Protein AF-A0A2Z4NDC7-F1 (afdb_monomer_lite)

Radius of gyration: 12.82 Å; chains: 1; bounding box: 32×21×31 Å

Organism: NCBI:txid92400

Structure (mmCIF, N/CA/C/O backbone):
data_AF-A0A2Z4NDC7-F1
#
_entry.id   AF-A0A2Z4NDC7-F1
#
loop_
_atom_site.group_PDB
_atom_site.id
_atom_site.type_symbol
_atom_site.label_atom_id
_atom_site.label_alt_id
_atom_site.label_comp_id
_atom_site.label_asym_id
_atom_site.label_entity_id
_atom_site.label_seq_id
_atom_site.pdbx_PDB_ins_code
_atom_site.Cartn_x
_atom_site.Cartn_y
_atom_site.Cartn_z
_atom_site.occupancy
_atom_site.B_iso_or_equiv
_atom_site.auth_seq_id
_atom_site.auth_comp_id
_atom_site.auth_asym_id
_atom_site.auth_atom_id
_atom_site.pdbx_PDB_model_num
ATOM 1 N N . MET A 1 1 ? -18.708 16.569 -0.524 1.00 73.44 1 MET A N 1
ATOM 2 C CA . MET A 1 1 ? -18.425 15.334 0.240 1.00 73.44 1 MET A CA 1
ATOM 3 C C . MET A 1 1 ? -17.481 15.709 1.379 1.00 73.44 1 MET A C 1
ATOM 5 O O . MET A 1 1 ? -16.615 16.543 1.140 1.00 73.44 1 MET A O 1
ATOM 9 N N . LYS A 1 2 ? -17.683 15.203 2.601 1.00 91.25 2 LYS A N 1
ATOM 10 C CA . LYS A 1 2 ? -16.881 15.545 3.792 1.00 91.25 2 LYS A CA 1
ATOM 11 C C . LYS A 1 2 ? -16.401 14.250 4.449 1.00 91.25 2 LYS A C 1
ATOM 13 O O . LYS A 1 2 ? -17.175 13.302 4.479 1.00 91.25 2 LYS A O 1
ATOM 18 N N . ILE A 1 3 ? -15.166 14.245 4.949 1.00 94.75 3 ILE A N 1
ATOM 19 C CA . ILE A 1 3 ? -14.596 13.139 5.730 1.00 94.75 3 ILE A CA 1
ATOM 20 C C . ILE A 1 3 ? -15.143 13.206 7.162 1.00 94.75 3 ILE A C 1
ATOM 22 O O . ILE A 1 3 ? -15.134 14.280 7.774 1.00 94.75 3 ILE A O 1
ATOM 26 N N . ASN A 1 4 ? -15.601 12.073 7.685 1.00 96.00 4 ASN A N 1
ATO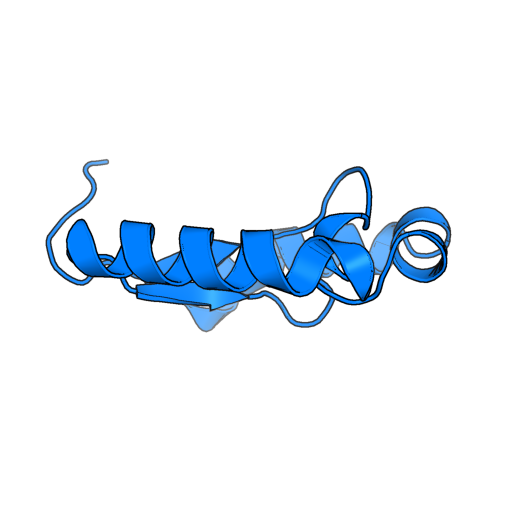M 27 C CA . ASN A 1 4 ? -16.182 11.919 9.013 1.00 96.00 4 ASN A CA 1
ATOM 28 C C . ASN A 1 4 ? -15.394 10.928 9.878 1.00 96.00 4 ASN A C 1
ATOM 30 O O . ASN A 1 4 ? -14.490 10.223 9.429 1.00 96.00 4 ASN A O 1
ATOM 34 N N . PHE A 1 5 ? -15.760 10.899 11.158 1.00 96.75 5 PHE A N 1
ATOM 35 C CA . PHE A 1 5 ? -15.224 9.951 12.121 1.00 96.75 5 PHE A CA 1
ATOM 36 C C . PHE A 1 5 ? -15.469 8.510 11.654 1.00 96.75 5 PHE A C 1
ATOM 38 O O . PHE A 1 5 ? -16.596 8.135 11.338 1.00 96.75 5 PHE A O 1
ATOM 45 N N . ASN A 1 6 ? -14.411 7.706 11.692 1.00 95.62 6 ASN A N 1
ATOM 46 C CA . ASN A 1 6 ? -14.360 6.295 11.327 1.00 95.62 6 ASN A CA 1
ATOM 47 C C . ASN A 1 6 ? -14.569 5.990 9.831 1.00 95.62 6 ASN A C 1
ATOM 49 O O . ASN A 1 6 ? -14.779 4.829 9.470 1.00 95.62 6 ASN A O 1
ATOM 53 N N . ASP A 1 7 ? -14.465 6.997 8.955 1.00 97.44 7 ASP A N 1
ATOM 54 C CA . ASP A 1 7 ? -14.496 6.783 7.507 1.00 97.44 7 ASP A CA 1
ATOM 55 C C . ASP A 1 7 ? -13.337 5.881 7.060 1.00 97.44 7 ASP A C 1
ATOM 57 O O . ASP A 1 7 ? -12.197 5.992 7.534 1.00 97.44 7 ASP A O 1
ATOM 61 N N . LYS A 1 8 ? -13.622 4.989 6.106 1.00 97.50 8 LYS A N 1
ATOM 62 C CA . LYS A 1 8 ? -12.597 4.163 5.464 1.00 97.50 8 LYS A CA 1
ATOM 63 C C . LYS A 1 8 ? -11.839 4.987 4.430 1.00 97.50 8 LYS A C 1
ATOM 65 O O . LYS A 1 8 ? -12.442 5.665 3.603 1.00 97.50 8 LYS A O 1
ATOM 70 N N . VAL A 1 9 ? -10.516 4.874 4.436 1.00 97.31 9 VAL A N 1
ATOM 71 C CA . VAL A 1 9 ? -9.637 5.535 3.465 1.00 97.31 9 VAL A CA 1
ATOM 72 C C . VAL A 1 9 ? -8.855 4.477 2.712 1.00 97.31 9 VAL A C 1
ATOM 74 O O . VAL A 1 9 ? -8.014 3.790 3.292 1.00 97.31 9 VAL A O 1
ATOM 77 N N . ALA A 1 10 ? -9.127 4.352 1.415 1.00 98.12 10 ALA A N 1
ATOM 78 C CA . ALA A 1 10 ? -8.369 3.466 0.549 1.00 98.12 10 ALA A CA 1
ATOM 79 C C . ALA A 1 10 ? -6.971 4.029 0.272 1.00 98.12 10 ALA A C 1
ATOM 81 O O . ALA A 1 10 ? -6.831 5.186 -0.124 1.00 98.12 10 ALA A O 1
ATOM 82 N N . ILE A 1 11 ? -5.948 3.195 0.424 1.00 98.38 11 ILE A N 1
ATOM 83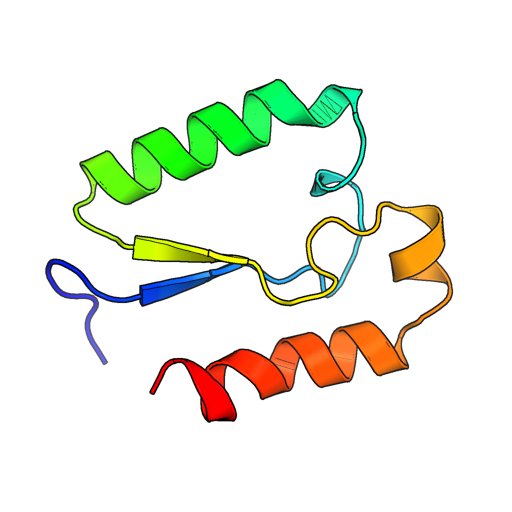 C CA . ILE A 1 11 ? -4.578 3.494 0.006 1.00 98.38 11 ILE A CA 1
ATOM 84 C C . ILE A 1 11 ? -4.289 2.663 -1.242 1.00 98.38 11 ILE A C 1
ATOM 86 O O . ILE A 1 11 ? -4.403 1.438 -1.205 1.00 98.38 11 ILE A O 1
ATOM 90 N N . VAL A 1 12 ? -3.923 3.341 -2.332 1.00 98.44 12 VAL A N 1
ATOM 91 C CA . VAL A 1 12 ? -3.700 2.760 -3.665 1.00 98.44 12 VAL A CA 1
ATOM 92 C C . VAL A 1 12 ? -2.355 3.219 -4.235 1.00 98.44 12 VAL A C 1
ATOM 94 O O . VAL A 1 12 ? -1.926 4.347 -3.988 1.00 98.44 12 VAL A O 1
ATOM 97 N N . SER A 1 13 ? -1.711 2.374 -5.045 1.00 98.38 13 SER A N 1
ATOM 98 C CA . SER A 1 13 ? -0.419 2.671 -5.688 1.00 98.38 13 SER A CA 1
ATOM 99 C C . SER A 1 13 ? -0.577 2.785 -7.205 1.00 98.38 13 SER A C 1
ATOM 101 O O . SER A 1 13 ? -0.357 1.830 -7.942 1.00 98.38 13 SER A O 1
ATOM 103 N N . LEU A 1 14 ? -0.977 3.968 -7.686 1.00 98.25 14 LEU A N 1
ATOM 104 C CA . LEU A 1 14 ? -1.252 4.214 -9.115 1.00 98.25 14 LEU A CA 1
ATOM 105 C C . LEU A 1 14 ? -0.034 4.709 -9.906 1.00 98.25 14 LEU A C 1
ATOM 107 O O . LEU A 1 14 ? -0.052 4.712 -11.138 1.00 98.25 14 LEU A O 1
ATOM 111 N N . SER A 1 15 ? 1.027 5.098 -9.201 1.00 97.00 15 SER A N 1
ATOM 112 C CA . SER A 1 15 ? 2.269 5.608 -9.783 1.00 97.00 15 SER A CA 1
ATOM 113 C C . SER A 1 15 ? 3.428 4.664 -9.460 1.00 97.00 15 SER A C 1
ATOM 115 O O . SER A 1 15 ? 3.571 3.635 -10.114 1.00 97.00 15 SER A O 1
ATOM 117 N N . SER A 1 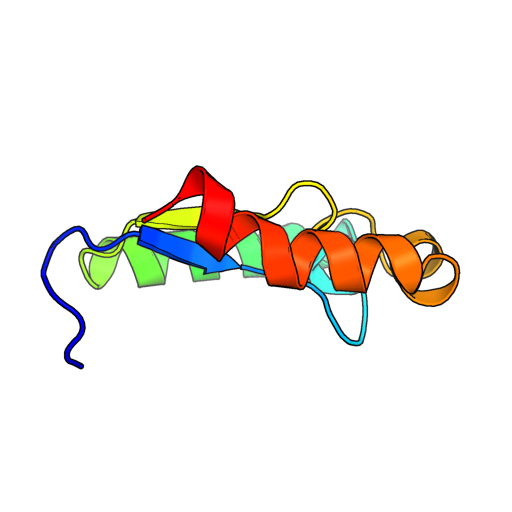16 ? 4.238 4.982 -8.446 1.00 96.38 16 SER A N 1
ATOM 118 C CA . SER A 1 16 ? 5.327 4.119 -7.983 1.00 96.38 16 SER A CA 1
ATOM 119 C C . SER A 1 16 ? 4.834 3.132 -6.925 1.00 96.38 16 SER A C 1
ATOM 121 O O . SER A 1 16 ? 4.068 3.508 -6.040 1.00 96.38 16 SER A O 1
ATOM 123 N N . GLY A 1 17 ? 5.322 1.891 -6.979 1.00 97.62 17 GLY A N 1
ATOM 124 C CA . GLY A 1 17 ? 5.091 0.865 -5.956 1.00 97.62 17 GLY A CA 1
ATOM 125 C C . GLY A 1 17 ? 5.998 0.972 -4.725 1.00 97.62 17 GLY A C 1
ATOM 126 O O . GLY A 1 17 ? 6.079 0.017 -3.960 1.00 97.62 17 GLY A O 1
ATOM 127 N N . LEU A 1 18 ? 6.683 2.109 -4.532 1.00 98.06 18 LEU A N 1
ATOM 128 C CA . LEU A 1 18 ? 7.708 2.321 -3.499 1.00 98.06 18 LEU A CA 1
ATOM 129 C C . LEU A 1 18 ? 7.255 1.939 -2.088 1.00 98.06 18 LEU A C 1
ATOM 131 O O . LEU A 1 18 ? 8.038 1.401 -1.314 1.00 98.06 18 LEU A O 1
ATOM 135 N N . LEU A 1 19 ? 5.990 2.202 -1.756 1.00 97.06 19 LEU A N 1
ATOM 136 C CA . LEU A 1 19 ? 5.471 1.941 -0.418 1.00 97.06 19 LEU A CA 1
ATOM 137 C C . LEU A 1 19 ? 5.544 0.450 -0.047 1.00 97.06 19 LEU A C 1
ATOM 139 O O . LEU A 1 19 ? 5.685 0.144 1.127 1.00 97.06 19 LEU A O 1
ATOM 143 N N . GLY A 1 20 ? 5.497 -0.458 -1.029 1.00 97.31 20 GLY A N 1
ATOM 144 C CA . GLY A 1 20 ? 5.631 -1.902 -0.816 1.00 97.31 20 GLY A CA 1
ATOM 145 C C . GLY A 1 20 ? 7.059 -2.395 -0.564 1.00 97.31 20 GLY A C 1
ATOM 146 O O . GLY A 1 20 ? 7.248 -3.579 -0.302 1.00 97.31 20 GLY A O 1
ATOM 147 N N . GLU A 1 21 ? 8.069 -1.527 -0.647 1.00 98.38 21 GLU A N 1
ATOM 148 C CA . GLU A 1 21 ? 9.457 -1.931 -0.428 1.00 98.38 21 GLU A CA 1
ATOM 149 C C . GLU A 1 21 ? 9.778 -2.115 1.067 1.00 98.38 21 GLU A C 1
ATOM 151 O O . GLU A 1 21 ? 9.339 -1.310 1.898 1.00 98.38 21 GLU A O 1
ATOM 156 N N . PRO A 1 22 ? 10.620 -3.098 1.446 1.00 97.69 22 PRO A N 1
ATOM 157 C CA . PRO A 1 22 ? 10.925 -3.380 2.852 1.00 97.69 22 PRO A CA 1
ATOM 158 C C . PRO A 1 22 ? 11.479 -2.175 3.625 1.00 97.69 22 PRO A C 1
ATOM 160 O O . PRO A 1 22 ? 11.162 -1.975 4.798 1.00 97.69 22 PRO A O 1
ATOM 163 N N . PHE A 1 23 ? 12.278 -1.328 2.969 1.00 97.44 23 PHE A N 1
ATOM 164 C CA . PHE A 1 23 ? 12.853 -0.139 3.602 1.00 97.44 23 PHE A CA 1
ATOM 165 C C . PHE A 1 23 ? 11.807 0.949 3.910 1.00 97.44 23 PHE A C 1
ATOM 167 O O . PHE A 1 23 ? 12.048 1.800 4.767 1.00 97.44 23 PHE A O 1
ATOM 174 N N . CYS A 1 24 ? 10.626 0.905 3.285 1.00 97.50 24 CYS A N 1
ATOM 175 C CA . CYS A 1 24 ? 9.509 1.820 3.537 1.00 97.50 24 CYS A CA 1
ATOM 176 C C . CYS A 1 24 ? 8.584 1.370 4.684 1.00 97.50 24 CYS A C 1
ATOM 178 O O . CYS A 1 24 ? 7.686 2.123 5.068 1.00 97.50 24 CYS A O 1
ATOM 180 N N . GLN A 1 25 ? 8.812 0.207 5.309 1.00 97.19 25 GLN A N 1
ATOM 181 C CA . GLN A 1 25 ? 7.931 -0.345 6.354 1.00 97.19 25 GLN A CA 1
ATOM 182 C C . GLN A 1 25 ? 7.694 0.607 7.544 1.00 97.19 25 GLN A C 1
ATOM 184 O O . GLN A 1 25 ? 6.595 0.674 8.111 1.00 97.19 25 GLN A O 1
ATOM 189 N N . HIS A 1 26 ? 8.712 1.386 7.917 1.00 97.62 26 HIS A N 1
ATOM 190 C CA . HIS A 1 26 ? 8.600 2.387 8.979 1.00 97.62 26 HIS A CA 1
ATOM 191 C C . HIS A 1 26 ? 7.625 3.521 8.604 1.00 97.62 26 HIS A C 1
ATOM 193 O O . HIS A 1 26 ? 6.871 3.999 9.453 1.00 97.62 26 HIS A O 1
ATOM 199 N N . GLN A 1 27 ? 7.583 3.908 7.324 1.00 97.81 27 GLN A N 1
ATOM 200 C CA . GLN A 1 27 ? 6.675 4.931 6.802 1.00 97.81 27 GLN A CA 1
ATOM 201 C C . GLN A 1 27 ? 5.234 4.422 6.776 1.00 97.81 27 GLN A C 1
ATOM 203 O O . GLN A 1 27 ? 4.338 5.153 7.196 1.00 97.81 27 GLN A O 1
ATOM 208 N N . ILE A 1 28 ? 5.014 3.161 6.375 1.00 97.94 28 ILE A N 1
ATOM 209 C CA . ILE A 1 28 ? 3.692 2.515 6.450 1.00 97.94 28 ILE A CA 1
ATOM 210 C C . ILE A 1 28 ? 3.172 2.556 7.888 1.00 97.94 28 ILE A C 1
ATOM 212 O O . ILE A 1 28 ? 2.061 3.021 8.138 1.00 97.94 28 ILE A O 1
ATOM 216 N N . THR A 1 29 ? 3.994 2.113 8.842 1.00 98.31 29 THR A N 1
ATOM 217 C CA . THR A 1 29 ? 3.621 2.064 10.263 1.00 98.31 29 THR A CA 1
ATOM 218 C C . THR A 1 29 ? 3.215 3.444 10.783 1.00 98.31 29 THR A C 1
ATOM 220 O O . THR A 1 29 ? 2.162 3.593 11.408 1.00 98.31 29 THR A O 1
ATOM 223 N N . LEU A 1 30 ? 4.017 4.472 10.487 1.00 98.69 30 LEU A N 1
ATOM 224 C CA . LEU A 1 30 ? 3.731 5.844 10.902 1.00 98.69 30 LEU A CA 1
ATOM 225 C C . LEU A 1 30 ? 2.480 6.414 10.215 1.00 98.69 30 LEU A C 1
ATOM 227 O O . LEU A 1 30 ? 1.672 7.071 10.871 1.00 98.69 30 LEU A O 1
ATOM 231 N N . GLY A 1 31 ? 2.303 6.156 8.919 1.00 98.44 31 GLY A N 1
ATOM 232 C CA . GLY A 1 31 ? 1.141 6.605 8.151 1.00 98.44 31 GLY A CA 1
ATOM 233 C C . GLY A 1 31 ? -0.166 6.008 8.674 1.00 98.44 31 GLY A C 1
ATOM 234 O O . GLY A 1 31 ? -1.116 6.745 8.931 1.00 98.44 31 GLY A O 1
ATOM 235 N N . ILE A 1 32 ? -0.188 4.693 8.927 1.00 98.56 32 ILE A N 1
ATOM 236 C CA . ILE A 1 32 ? -1.340 4.005 9.532 1.00 98.56 32 ILE A CA 1
ATOM 237 C C . ILE A 1 32 ? -1.654 4.593 10.907 1.00 98.56 32 ILE A C 1
ATOM 239 O O . ILE A 1 32 ? -2.818 4.867 11.200 1.00 98.56 32 ILE A O 1
ATOM 243 N N . LYS A 1 33 ? -0.631 4.799 11.749 1.00 98.75 33 LYS A N 1
ATOM 244 C CA . LYS A 1 33 ? -0.805 5.389 13.082 1.00 98.75 33 LYS A CA 1
ATOM 245 C C . LYS A 1 33 ? -1.488 6.756 12.994 1.00 98.75 33 LYS A C 1
ATOM 247 O O . LYS A 1 33 ? -2.500 6.961 13.654 1.00 98.75 33 LYS A O 1
ATOM 252 N N . ARG A 1 34 ? -0.989 7.650 12.138 1.00 98.69 34 ARG A N 1
ATOM 253 C CA . ARG A 1 34 ? -1.532 9.009 11.986 1.00 98.69 34 ARG A CA 1
ATOM 254 C C . ARG A 1 34 ? -2.960 9.020 11.447 1.00 98.69 34 ARG A C 1
ATOM 256 O O . ARG A 1 34 ? -3.789 9.760 11.959 1.00 98.69 34 ARG A O 1
ATOM 263 N N . LEU A 1 35 ? -3.276 8.175 10.463 1.00 98.50 35 LEU A N 1
ATOM 264 C CA . LEU A 1 35 ? -4.647 8.066 9.951 1.00 98.50 35 LEU A CA 1
ATOM 265 C C . LEU A 1 35 ? -5.618 7.600 11.046 1.00 98.50 35 LEU A C 1
ATOM 267 O O . LEU A 1 35 ? -6.704 8.158 11.173 1.00 98.50 35 LEU A O 1
ATOM 271 N N . LYS A 1 36 ? -5.202 6.657 11.899 1.00 98.31 36 LYS A N 1
ATOM 272 C CA . LYS A 1 36 ? -6.001 6.227 13.058 1.00 98.31 36 LYS A CA 1
ATOM 273 C C . LYS A 1 36 ? -6.142 7.314 14.128 1.00 98.31 36 LYS A C 1
ATOM 275 O O . LYS A 1 36 ? -7.218 7.446 14.701 1.00 98.31 36 LYS A O 1
ATOM 280 N N . GLU A 1 37 ? -5.098 8.104 14.382 1.00 98.50 37 GLU A N 1
ATOM 281 C CA . GLU A 1 37 ? -5.154 9.273 15.281 1.00 98.50 37 GLU A CA 1
ATOM 282 C C . GLU A 1 37 ? -6.114 10.356 14.763 1.00 98.50 37 GLU A C 1
ATOM 284 O O . GLU A 1 37 ? -6.751 11.041 15.555 1.00 98.50 37 GLU A O 1
ATOM 289 N N . MET A 1 38 ? -6.286 10.460 13.441 1.00 97.94 38 MET A N 1
ATOM 290 C CA . MET A 1 38 ? -7.313 11.293 12.798 1.00 97.94 38 MET A CA 1
ATOM 291 C C . MET A 1 38 ? -8.711 10.648 12.800 1.00 97.94 38 MET A C 1
ATOM 293 O O . MET A 1 38 ? -9.627 11.173 12.171 1.00 97.94 38 MET A O 1
ATOM 297 N N . HIS A 1 39 ? -8.880 9.514 13.486 1.00 97.94 39 HIS A N 1
ATOM 298 C CA . HIS A 1 39 ? -10.100 8.710 13.511 1.00 97.94 39 HIS A CA 1
ATOM 299 C C . HIS A 1 39 ? -10.534 8.186 12.137 1.00 97.94 39 HIS A C 1
ATOM 301 O O . HIS A 1 39 ? -11.724 8.068 11.875 1.00 97.94 39 HIS A O 1
ATOM 307 N N . LEU A 1 40 ? -9.586 7.858 11.260 1.00 98.25 40 LEU A N 1
ATOM 308 C CA . LEU A 1 40 ? -9.845 7.239 9.960 1.00 98.25 40 LEU A CA 1
ATOM 309 C C . LEU A 1 40 ? -9.428 5.769 9.974 1.00 98.25 40 LEU A C 1
ATOM 311 O O . LEU A 1 40 ? -8.527 5.363 10.714 1.00 98.25 40 LEU A O 1
ATOM 315 N N . ASN A 1 41 ? -10.060 4.969 9.119 1.00 97.88 41 ASN A N 1
ATOM 316 C CA . ASN A 1 41 ? -9.752 3.555 8.961 1.00 97.88 41 ASN A CA 1
ATOM 317 C C . ASN A 1 41 ? -8.995 3.306 7.639 1.00 97.88 41 ASN A C 1
ATOM 319 O O . ASN A 1 41 ? -9.631 3.169 6.591 1.00 97.88 41 ASN A O 1
ATOM 323 N N . PRO A 1 42 ? -7.648 3.275 7.643 1.00 98.12 42 PRO A N 1
ATOM 324 C CA . PRO A 1 42 ? -6.869 3.011 6.437 1.00 98.12 42 PRO A CA 1
ATOM 325 C C . PRO A 1 42 ? -7.039 1.566 5.955 1.00 98.12 42 PRO A C 1
ATOM 327 O O . PRO A 1 42 ? -6.842 0.623 6.722 1.00 98.12 42 PRO A O 1
ATOM 330 N N . VAL A 1 43 ? -7.332 1.393 4.667 1.00 98.38 43 VAL A N 1
ATOM 331 C CA . VAL A 1 43 ? -7.475 0.090 4.007 1.00 98.38 43 VAL A CA 1
ATOM 332 C C . VAL A 1 43 ? -6.629 0.080 2.738 1.00 98.38 43 VAL A C 1
ATOM 334 O O . VAL A 1 43 ? -6.824 0.903 1.850 1.00 98.38 43 VAL A O 1
ATOM 337 N N . PHE A 1 44 ? -5.681 -0.846 2.634 1.00 98.38 44 PHE A N 1
ATOM 338 C CA . PHE A 1 44 ? -4.873 -1.002 1.424 1.00 98.38 44 PHE A CA 1
ATOM 339 C C . PHE A 1 44 ? -5.653 -1.781 0.368 1.00 98.38 44 PHE A C 1
ATOM 341 O O . PHE A 1 44 ? -6.275 -2.797 0.686 1.00 98.38 44 PHE A O 1
ATOM 348 N N . SER A 1 45 ? -5.607 -1.325 -0.882 1.00 98.31 45 SER A N 1
ATOM 349 C CA . SER A 1 45 ? -6.070 -2.136 -2.008 1.00 98.31 45 SER A CA 1
ATOM 350 C C . SER A 1 45 ? -5.155 -3.356 -2.210 1.00 98.31 45 SER A C 1
ATOM 352 O O . SER A 1 45 ? -4.010 -3.347 -1.741 1.00 98.31 45 SER A O 1
ATOM 354 N N . PRO A 1 46 ? -5.623 -4.411 -2.906 1.00 98.50 46 PRO A N 1
ATOM 355 C CA . PRO A 1 46 ? -4.911 -5.687 -2.989 1.00 98.50 46 PRO A CA 1
ATOM 356 C C . PRO A 1 46 ? -3.453 -5.599 -3.455 1.00 98.50 46 PRO A C 1
ATOM 358 O O . PRO A 1 46 ? -2.620 -6.363 -2.973 1.00 98.50 46 PRO A O 1
ATOM 361 N N . ASN A 1 47 ? -3.126 -4.672 -4.360 1.00 98.50 47 ASN A N 1
ATOM 362 C CA . ASN A 1 47 ? -1.784 -4.535 -4.922 1.00 98.50 47 ASN A CA 1
ATOM 363 C C . ASN A 1 47 ? -1.020 -3.314 -4.382 1.00 98.50 47 ASN A C 1
ATOM 365 O O . ASN A 1 47 ? 0.126 -3.105 -4.771 1.00 98.50 47 ASN A O 1
ATOM 369 N N . ALA A 1 48 ? -1.583 -2.517 -3.463 1.00 98.31 48 ALA A N 1
ATOM 370 C CA . ALA A 1 48 ? -0.975 -1.257 -3.015 1.00 98.31 48 ALA A CA 1
ATOM 371 C C . ALA A 1 48 ? 0.466 -1.406 -2.487 1.00 98.31 48 ALA A C 1
ATOM 373 O O . ALA A 1 48 ? 1.266 -0.478 -2.614 1.00 98.31 48 ALA A O 1
ATOM 374 N N . LEU A 1 49 ? 0.799 -2.568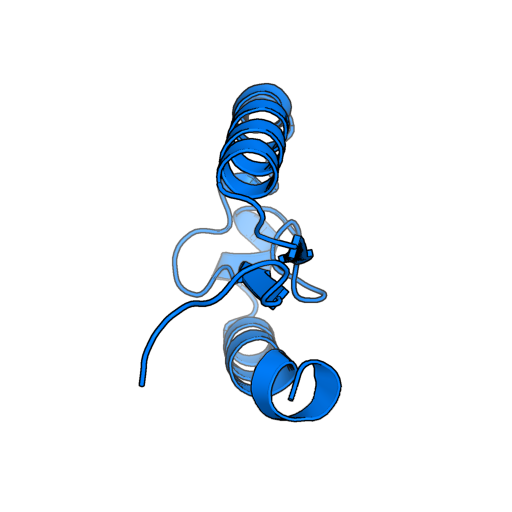 -1.917 1.00 98.44 49 LEU A N 1
ATOM 375 C CA . LEU A 1 49 ? 2.103 -2.876 -1.321 1.00 98.44 49 LEU A CA 1
ATOM 376 C C . LEU A 1 49 ? 2.900 -3.928 -2.111 1.00 98.44 49 LEU A C 1
ATOM 378 O O . LEU A 1 49 ? 3.793 -4.560 -1.561 1.00 98.44 49 LEU A O 1
ATOM 382 N N . ALA A 1 50 ? 2.605 -4.123 -3.399 1.00 98.31 50 ALA A N 1
ATOM 383 C CA . ALA A 1 50 ? 3.256 -5.151 -4.218 1.00 98.31 50 ALA A CA 1
ATOM 384 C C . ALA A 1 50 ? 4.701 -4.811 -4.660 1.00 98.31 50 ALA A C 1
ATOM 386 O O . ALA A 1 50 ? 5.350 -5.619 -5.323 1.00 98.31 50 ALA A O 1
ATOM 387 N N . GLY A 1 51 ? 5.215 -3.631 -4.299 1.00 98.44 51 GLY A N 1
ATOM 388 C CA . GLY A 1 51 ? 6.584 -3.199 -4.599 1.00 98.44 51 GLY A CA 1
ATOM 389 C C . GLY A 1 51 ? 6.740 -2.525 -5.964 1.00 98.44 51 GLY A C 1
ATOM 390 O O . GLY A 1 51 ? 5.842 -2.542 -6.814 1.00 98.44 51 GLY A O 1
ATOM 391 N N . VAL A 1 52 ? 7.898 -1.897 -6.179 1.00 98.44 52 VAL A N 1
ATOM 392 C CA . VAL A 1 52 ? 8.174 -1.048 -7.351 1.00 98.44 52 VAL A CA 1
ATOM 393 C C . VAL A 1 52 ? 8.105 -1.852 -8.646 1.00 98.44 52 VAL A C 1
ATOM 395 O O . VAL A 1 52 ? 7.428 -1.438 -9.588 1.00 98.44 52 VAL A O 1
ATOM 398 N N . ASN A 1 53 ? 8.757 -3.018 -8.678 1.00 98.50 53 ASN A N 1
ATOM 399 C CA . ASN A 1 53 ? 8.840 -3.849 -9.881 1.00 98.50 53 ASN A CA 1
ATOM 400 C C . ASN A 1 53 ? 7.471 -4.373 -10.324 1.00 98.50 53 ASN A C 1
ATOM 402 O O . ASN A 1 53 ? 7.164 -4.350 -11.514 1.00 98.50 53 ASN A O 1
ATOM 406 N N . PHE A 1 54 ? 6.636 -4.827 -9.388 1.00 98.69 54 PHE A N 1
ATOM 407 C CA . PHE A 1 54 ? 5.301 -5.316 -9.723 1.00 98.69 54 PHE A CA 1
ATOM 408 C C . PHE A 1 54 ? 4.429 -4.178 -10.261 1.00 98.69 54 PHE A C 1
ATOM 410 O O . PHE A 1 54 ? 3.861 -4.279 -11.344 1.00 98.69 54 PHE A O 1
ATOM 417 N N . ILE A 1 55 ? 4.364 -3.054 -9.547 1.00 98.62 55 ILE A N 1
ATOM 418 C CA . ILE A 1 55 ? 3.464 -1.947 -9.898 1.00 98.62 55 ILE A CA 1
ATOM 419 C C . ILE A 1 55 ? 3.831 -1.292 -11.234 1.00 98.62 55 ILE A C 1
ATOM 421 O O . ILE A 1 55 ? 2.939 -0.922 -12.006 1.00 98.62 55 ILE A O 1
ATOM 425 N N . ALA A 1 56 ? 5.129 -1.182 -11.532 1.00 98.44 56 ALA A N 1
ATOM 426 C CA . ALA A 1 56 ? 5.605 -0.667 -12.811 1.00 98.44 56 ALA A CA 1
ATOM 427 C C . ALA A 1 56 ? 5.176 -1.562 -13.985 1.00 98.44 56 ALA A C 1
ATOM 429 O O . ALA A 1 56 ? 4.706 -1.049 -15.001 1.00 98.44 56 ALA A O 1
ATOM 430 N N . ASN A 1 57 ? 5.279 -2.884 -13.818 1.00 98.69 57 ASN A N 1
ATOM 431 C CA . ASN A 1 57 ? 5.008 -3.862 -14.874 1.00 98.69 57 ASN A CA 1
ATOM 432 C C . ASN A 1 57 ? 3.527 -4.265 -15.002 1.00 98.69 57 ASN A C 1
ATOM 434 O O . ASN A 1 57 ? 3.171 -4.893 -15.994 1.00 98.69 57 ASN A O 1
ATOM 438 N N . HIS A 1 58 ? 2.668 -3.887 -14.047 1.00 98.62 58 HIS A N 1
ATOM 439 C CA . HIS A 1 58 ? 1.250 -4.273 -14.006 1.00 98.62 58 HIS A CA 1
ATOM 440 C C . HIS A 1 58 ? 0.281 -3.068 -13.957 1.00 98.62 58 HIS A C 1
ATOM 442 O O . HIS A 1 58 ? -0.431 -2.868 -12.963 1.00 98.62 58 HIS A O 1
ATOM 448 N N . PRO A 1 59 ? 0.218 -2.223 -15.008 1.00 98.25 59 PRO A N 1
ATOM 449 C CA . PRO A 1 59 ? -0.721 -1.096 -15.075 1.00 98.25 59 PRO A CA 1
ATOM 450 C C . PRO A 1 59 ? -2.197 -1.514 -14.953 1.00 98.25 59 PRO A C 1
ATOM 452 O O . PRO A 1 59 ? -3.001 -0.784 -14.375 1.00 98.25 59 PRO A O 1
ATOM 455 N N . GLU A 1 60 ? -2.564 -2.698 -15.436 1.00 98.62 60 GLU A N 1
ATOM 456 C CA . GLU A 1 60 ? -3.905 -3.265 -15.301 1.00 98.62 60 GLU A CA 1
ATOM 457 C C . GLU A 1 60 ? -4.280 -3.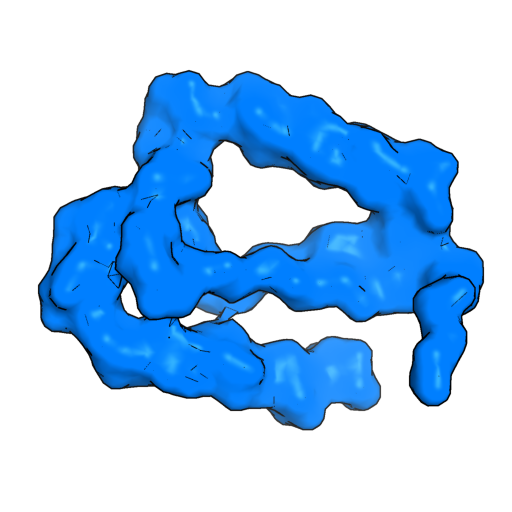531 -13.840 1.00 98.62 60 GLU A C 1
ATOM 459 O O . GLU A 1 60 ? -5.434 -3.341 -13.455 1.00 98.62 60 GLU A O 1
ATOM 464 N N . GLN A 1 61 ? -3.313 -3.915 -13.002 1.00 98.62 61 GLN A N 1
ATOM 465 C CA . GLN A 1 61 ? -3.551 -4.116 -11.573 1.00 98.62 61 GLN A CA 1
ATOM 466 C C . GLN A 1 61 ? -3.718 -2.776 -10.855 1.00 98.62 61 GLN A C 1
ATOM 468 O O . GLN A 1 61 ? -4.582 -2.662 -9.990 1.00 98.62 61 GLN A O 1
ATOM 473 N N . ARG A 1 62 ? -2.994 -1.728 -11.277 1.00 98.50 62 ARG A N 1
ATOM 474 C CA . ARG A 1 62 ? -3.233 -0.356 -10.791 1.00 98.50 62 ARG A CA 1
ATOM 475 C C . ARG A 1 62 ? -4.652 0.115 -11.105 1.00 98.50 62 ARG A C 1
ATOM 477 O O . ARG A 1 62 ? -5.316 0.679 -10.241 1.00 98.50 62 ARG A O 1
ATOM 484 N N . ALA A 1 63 ? -5.136 -0.141 -12.321 1.00 98.38 63 ALA A N 1
ATOM 485 C CA . ALA A 1 63 ? -6.502 0.206 -12.712 1.00 98.38 63 ALA A CA 1
ATOM 486 C C . ALA A 1 63 ? -7.554 -0.562 -11.891 1.00 98.38 63 ALA A C 1
ATOM 488 O O . ALA A 1 63 ? -8.536 0.031 -11.444 1.00 98.38 63 ALA A O 1
ATOM 489 N N . LYS A 1 64 ? -7.336 -1.859 -11.629 1.00 98.44 64 LYS A N 1
ATOM 490 C CA . LYS A 1 64 ? -8.213 -2.632 -10.734 1.00 98.44 64 LYS A CA 1
ATOM 491 C C . LYS A 1 64 ? -8.204 -2.081 -9.311 1.00 98.44 64 LYS A C 1
ATOM 493 O O . LYS A 1 64 ? -9.272 -1.934 -8.727 1.00 98.44 64 LYS A O 1
ATOM 498 N N . ASP A 1 65 ? -7.036 -1.726 -8.784 1.00 98.44 65 ASP A N 1
ATOM 499 C CA . ASP A 1 65 ? -6.895 -1.135 -7.451 1.00 98.44 65 ASP A CA 1
ATOM 500 C C . ASP A 1 65 ? -7.543 0.254 -7.344 1.00 98.44 65 ASP A C 1
ATOM 502 O O . ASP A 1 65 ? -8.048 0.595 -6.281 1.00 98.44 65 ASP A O 1
ATOM 506 N N . LEU A 1 66 ? -7.599 1.035 -8.429 1.00 98.31 66 LEU A N 1
ATOM 507 C CA . LEU A 1 66 ? -8.361 2.288 -8.475 1.00 98.31 66 LEU A CA 1
ATOM 508 C C . LEU A 1 66 ? -9.874 2.047 -8.352 1.00 98.31 66 LEU A C 1
ATOM 510 O O . LEU A 1 66 ? -10.562 2.798 -7.666 1.00 98.31 66 LEU A O 1
ATOM 514 N N . ILE A 1 67 ? -10.397 1.016 -9.020 1.00 98.25 67 ILE A N 1
ATOM 515 C CA . ILE A 1 67 ? -11.833 0.690 -9.024 1.00 98.25 67 ILE A CA 1
ATOM 516 C C . ILE A 1 67 ? -12.242 -0.018 -7.724 1.00 98.25 67 ILE A C 1
ATOM 518 O O . ILE A 1 67 ? -13.357 0.162 -7.237 1.00 98.25 67 ILE A O 1
ATOM 522 N N . TRP A 1 68 ? -11.344 -0.810 -7.138 1.00 98.31 68 TRP A N 1
ATOM 523 C CA . TRP A 1 68 ? -11.624 -1.681 -5.998 1.00 98.31 68 TRP A CA 1
ATOM 524 C C . TRP A 1 68 ? -12.328 -0.990 -4.810 1.00 98.31 68 TRP A C 1
ATOM 526 O O . TRP A 1 68 ? -13.326 -1.548 -4.344 1.00 98.31 68 TRP A O 1
ATOM 536 N N . PRO A 1 69 ? -11.925 0.213 -4.345 1.00 97.38 69 PRO A N 1
ATOM 537 C CA . PRO A 1 69 ? -12.597 0.908 -3.249 1.00 97.38 69 PRO A CA 1
ATOM 538 C C . PRO A 1 69 ? -14.070 1.186 -3.530 1.00 97.38 69 PRO A C 1
ATOM 540 O O . PRO A 1 69 ? -14.897 1.026 -2.635 1.00 97.38 69 PRO A O 1
ATOM 543 N N . PHE A 1 70 ? -14.404 1.535 -4.775 1.00 96.38 70 PHE A N 1
ATOM 544 C CA . PHE A 1 70 ? -15.774 1.852 -5.175 1.00 96.38 70 PHE A CA 1
ATOM 545 C C . PHE A 1 70 ? -16.704 0.636 -5.115 1.00 96.38 70 PHE A C 1
ATOM 547 O O . PHE A 1 70 ? -17.905 0.797 -4.940 1.00 96.38 70 PHE A O 1
ATOM 554 N N . ASN A 1 71 ? -16.147 -0.573 -5.202 1.00 96.94 71 ASN A N 1
ATOM 555 C CA . ASN A 1 71 ? -16.914 -1.816 -5.154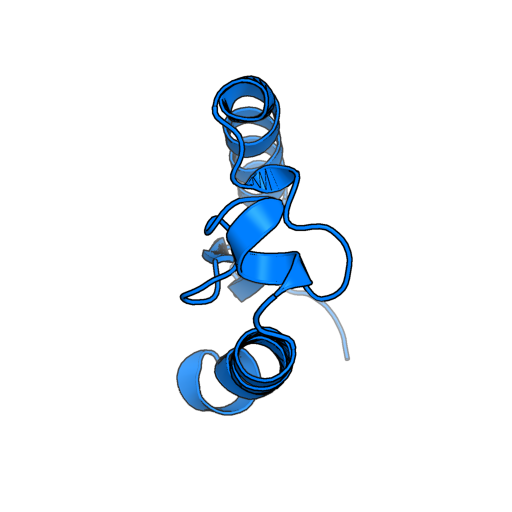 1.00 96.94 71 ASN A CA 1
ATOM 556 C C . ASN A 1 71 ? -16.905 -2.494 -3.773 1.00 96.94 71 ASN A C 1
ATOM 558 O O . ASN A 1 71 ? -17.691 -3.410 -3.558 1.00 96.94 71 ASN A O 1
ATOM 562 N N . ASN A 1 72 ? -15.992 -2.115 -2.868 1.00 96.62 72 ASN A N 1
ATOM 563 C CA . ASN A 1 72 ? -15.736 -2.871 -1.629 1.00 96.62 72 ASN A CA 1
ATOM 564 C C . ASN A 1 72 ? -15.778 -2.031 -0.345 1.00 96.62 72 ASN A C 1
ATOM 566 O O . ASN A 1 72 ? -15.878 -2.599 0.744 1.00 96.62 72 ASN A O 1
ATOM 570 N N . LEU A 1 73 ? -15.632 -0.706 -0.436 1.00 91.00 73 LEU A N 1
ATOM 571 C CA . LEU A 1 73 ? -15.538 0.171 0.737 1.00 91.00 73 LEU A CA 1
ATOM 572 C C . LEU A 1 73 ? -16.686 1.176 0.866 1.00 91.00 73 LEU A C 1
ATOM 574 O O . LEU A 1 73 ? -16.749 1.834 1.906 1.00 91.00 73 LEU A O 1
ATOM 578 N N . ILE A 1 74 ? -17.551 1.275 -0.149 1.00 75.88 74 ILE A N 1
ATOM 579 C CA . ILE A 1 74 ? -18.793 2.063 -0.135 1.00 75.88 74 ILE A CA 1
ATOM 580 C C . ILE A 1 74 ? -19.916 1.240 0.498 1.00 75.88 74 ILE A C 1
ATOM 582 O O . ILE A 1 74 ? -19.960 0.018 0.234 1.00 75.88 74 ILE A O 1
#

InterPro domains:
  IPR027478 Murein tetrapeptide carboxypeptidase, N-terminal [G3DSA:3.40.50.10740] (4-73)
  IPR029062 Class I glutamine amidotransferase-like [SSF52317] (3-72)
  IPR040449 LD-carboxypeptidase, N-terminal [PF02016] (9-72)

Foldseek 3Di:
DDDDAAAEDEQADQDFLACLDPVNVVVVVVVCVVCVVVNYHYDYFPCSNVHRVCNVVCNVVRVCSVCVCVVPRD

pLDDT: mean 97.13, std 3.99, range [73.44, 98.75]

Secondary structure (DSSP, 8-state):
----TT-EEEE--SS--GGGSGGGHHHHHHHHHHHHHTT-EEEE-TTTTS-HHHHHH-HHHHHHHHHHHHHHT-

Sequence (74 aa):
MKINFNDKVAIVSLSSGLLGEPFCQHQITLGIKRLKEMHLNPVFSPNALAGVNFIANHPEQRAKDLIWPFNNLI